Protein AF-A0A7W0H0R0-F1 (afdb_monomer)

Solvent-accessible surface area (backbone atoms only — not comparable to full-atom values): 3230 Å² total; per-residue (Å²): 135,53,76,59,57,56,50,20,54,50,21,39,53,50,9,57,59,30,49,73,83,42,88,49,67,70,44,35,54,52,11,52,50,26,38,52,50,16,52,55,42,43,50,52,64,60,66,31,65,89,62,64,69,70,79,72,88,128

Secondary structure (DSSP, 8-state):
--HHHHHHHHHHHHHHHHHTT---HHHHHHHHHHHHHHHHHHHHHHT-HHHHTT----

Nearest PDB structures (foldseek):
  3lqh-assembly1_A  TM=5.062E-01  e=8.101E+00  Homo sapiens

Structure (mmCIF, N/CA/C/O backbone):
data_AF-A0A7W0H0R0-F1
#
_entry.id   AF-A0A7W0H0R0-F1
#
loop_
_atom_site.group_PDB
_atom_site.id
_atom_site.type_symbol
_atom_site.label_atom_id
_atom_site.label_alt_id
_atom_site.label_comp_id
_atom_site.label_asym_id
_atom_site.label_entity_id
_atom_site.label_seq_id
_atom_site.pdbx_PDB_ins_code
_atom_site.Cartn_x
_atom_site.Cartn_y
_atom_site.Cartn_z
_atom_site.occupancy
_atom_site.B_iso_or_equiv
_atom_site.auth_seq_id
_atom_site.auth_comp_id
_atom_site.auth_asym_id
_atom_site.auth_atom_id
_atom_site.pdbx_PDB_model_num
ATOM 1 N N . MET A 1 1 ? 6.254 10.964 -14.142 1.00 60.84 1 MET A N 1
ATOM 2 C CA . MET A 1 1 ? 5.451 10.195 -13.176 1.00 60.84 1 MET A CA 1
ATOM 3 C C . MET A 1 1 ? 4.111 9.849 -13.809 1.00 60.84 1 MET A C 1
ATOM 5 O O . MET A 1 1 ? 3.330 10.751 -14.104 1.00 60.84 1 MET A O 1
ATOM 9 N N . SER A 1 2 ? 3.882 8.573 -14.101 1.00 81.50 2 SER A N 1
ATOM 10 C CA . SER A 1 2 ? 2.657 8.072 -14.733 1.00 81.50 2 SER A CA 1
ATOM 11 C C . SER A 1 2 ? 1.468 8.113 -13.763 1.00 81.50 2 SER A C 1
ATOM 13 O O . SER A 1 2 ? 1.635 8.091 -12.540 1.00 81.50 2 SER A O 1
ATOM 15 N N . ARG A 1 3 ? 0.239 8.144 -14.300 1.00 85.00 3 ARG A N 1
ATOM 16 C CA . ARG A 1 3 ? -0.990 8.008 -13.495 1.00 85.00 3 ARG A CA 1
ATOM 17 C C . ARG A 1 3 ? -0.974 6.719 -12.666 1.00 85.00 3 ARG A C 1
ATOM 19 O O . ARG A 1 3 ? -1.432 6.743 -11.527 1.00 85.00 3 ARG A O 1
ATOM 26 N N . LEU A 1 4 ? -0.405 5.641 -13.217 1.00 82.75 4 LEU A N 1
ATOM 27 C CA . LEU A 1 4 ? -0.273 4.354 -12.535 1.00 82.75 4 LEU A CA 1
ATOM 28 C C . LEU A 1 4 ? 0.687 4.449 -11.344 1.00 82.75 4 LEU A C 1
ATOM 30 O O . LEU A 1 4 ? 0.314 4.074 -10.243 1.00 82.75 4 LEU A O 1
ATOM 34 N N . GLU A 1 5 ? 1.870 5.045 -11.525 1.00 84.19 5 GLU A N 1
ATOM 35 C CA . GLU A 1 5 ? 2.846 5.244 -10.439 1.00 84.19 5 GLU A CA 1
ATOM 36 C C . GLU A 1 5 ? 2.256 6.047 -9.277 1.00 84.19 5 GLU A C 1
ATOM 38 O O . GLU A 1 5 ? 2.445 5.704 -8.110 1.00 84.19 5 GLU A O 1
ATOM 43 N N . ARG A 1 6 ? 1.494 7.103 -9.585 1.00 89.25 6 ARG A N 1
ATOM 44 C CA . ARG A 1 6 ? 0.846 7.923 -8.556 1.00 89.25 6 ARG A CA 1
ATOM 45 C C . ARG A 1 6 ? -0.227 7.140 -7.797 1.00 89.25 6 ARG A C 1
ATOM 47 O O . ARG A 1 6 ? -0.330 7.290 -6.582 1.00 89.25 6 ARG A O 1
ATOM 54 N N . ALA A 1 7 ? -0.998 6.305 -8.495 1.00 86.06 7 ALA A N 1
ATOM 55 C CA . ALA A 1 7 ? -1.984 5.420 -7.881 1.00 86.06 7 ALA A CA 1
ATOM 56 C C . ALA A 1 7 ? -1.320 4.344 -7.007 1.00 86.06 7 ALA A C 1
ATOM 58 O O . ALA A 1 7 ? -1.779 4.112 -5.891 1.00 86.06 7 ALA A O 1
ATOM 59 N N . THR A 1 8 ? -0.210 3.754 -7.463 1.00 87.06 8 THR A N 1
ATOM 60 C CA . THR A 1 8 ? 0.603 2.788 -6.711 1.00 87.06 8 THR A CA 1
ATOM 61 C C . THR A 1 8 ? 1.064 3.390 -5.383 1.00 87.06 8 THR A C 1
ATOM 63 O O . THR A 1 8 ? 0.771 2.846 -4.321 1.00 87.06 8 THR A O 1
ATOM 66 N N . ILE A 1 9 ? 1.696 4.567 -5.408 1.00 89.62 9 ILE A N 1
ATOM 67 C CA . ILE A 1 9 ? 2.172 5.229 -4.183 1.00 89.62 9 ILE A CA 1
ATOM 68 C C . ILE A 1 9 ? 1.012 5.587 -3.246 1.00 89.62 9 ILE A C 1
ATOM 70 O O . ILE A 1 9 ? 1.107 5.362 -2.041 1.00 89.62 9 ILE A O 1
ATOM 74 N N . ALA A 1 10 ? -0.103 6.094 -3.779 1.00 89.88 10 ALA A N 1
ATOM 75 C CA . ALA A 1 10 ? -1.282 6.399 -2.969 1.00 89.88 10 ALA A CA 1
ATOM 76 C C . ALA A 1 10 ? -1.857 5.145 -2.284 1.00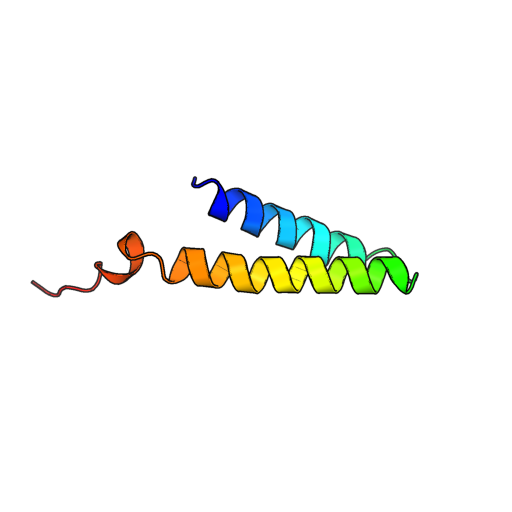 89.88 10 ALA A C 1
ATOM 78 O O . ALA A 1 10 ? -2.184 5.196 -1.100 1.00 89.88 10 ALA A O 1
ATOM 79 N N . CYS A 1 11 ? -1.929 4.014 -2.994 1.00 87.94 11 CYS A N 1
ATOM 80 C CA . CYS A 1 11 ? -2.392 2.739 -2.441 1.00 87.94 11 CYS A CA 1
ATOM 81 C C . CYS A 1 11 ? -1.481 2.233 -1.316 1.00 87.94 11 CYS A C 1
ATOM 83 O O . CYS A 1 11 ? -1.979 1.751 -0.300 1.00 87.94 11 CYS A O 1
ATOM 85 N N . PHE A 1 12 ? -0.162 2.401 -1.451 1.00 88.69 12 PHE A N 1
ATOM 86 C CA . PHE A 1 12 ? 0.790 2.042 -0.400 1.00 88.69 12 PHE A CA 1
ATOM 87 C C . PHE A 1 12 ? 0.595 2.887 0.861 1.00 88.69 12 PHE A C 1
ATOM 89 O O . PHE A 1 12 ? 0.446 2.341 1.953 1.00 88.69 12 PHE A O 1
ATOM 96 N N . ILE A 1 13 ? 0.547 4.214 0.707 1.00 93.06 13 ILE A N 1
ATOM 97 C CA . ILE A 1 13 ? 0.397 5.144 1.833 1.00 93.06 13 ILE A CA 1
ATOM 98 C C . ILE A 1 13 ? -0.936 4.906 2.548 1.00 93.06 13 ILE A C 1
ATOM 100 O O . ILE A 1 13 ? -0.965 4.826 3.774 1.00 93.06 13 ILE A O 1
ATOM 104 N N . LEU A 1 14 ? -2.032 4.753 1.799 1.00 89.12 14 LEU A N 1
ATOM 105 C CA . LEU A 1 14 ? -3.349 4.488 2.375 1.00 89.12 14 LEU A CA 1
ATOM 106 C C . LEU A 1 14 ? -3.409 3.117 3.052 1.00 89.12 14 LEU A C 1
ATOM 108 O O . LEU A 1 14 ? -3.921 3.020 4.160 1.00 89.12 14 LEU A O 1
ATOM 112 N N . GLY A 1 15 ? -2.868 2.073 2.424 1.00 85.62 15 GLY A N 1
ATOM 113 C CA . GLY A 1 15 ? -2.883 0.719 2.971 1.00 85.62 15 GLY A CA 1
ATOM 114 C C . GLY A 1 15 ? -2.072 0.588 4.260 1.00 85.62 15 GLY A C 1
ATOM 115 O O . GLY A 1 15 ? -2.597 0.147 5.283 1.00 85.62 15 GLY A O 1
ATOM 116 N N . ALA A 1 16 ? -0.814 1.035 4.241 1.00 87.62 16 ALA A N 1
ATOM 117 C CA . ALA A 1 16 ? 0.051 1.024 5.420 1.00 87.62 16 ALA A CA 1
ATOM 118 C C . ALA A 1 16 ? -0.475 1.965 6.519 1.00 87.62 16 ALA A C 1
ATOM 120 O O . ALA A 1 16 ? -0.493 1.606 7.697 1.00 87.62 16 ALA A O 1
ATOM 121 N N . GLY A 1 17 ? -0.962 3.146 6.127 1.00 86.62 17 GLY A N 1
ATOM 122 C CA . GLY A 1 17 ? -1.529 4.137 7.035 1.00 86.62 17 GLY A CA 1
ATOM 123 C C . GLY A 1 17 ? -2.840 3.703 7.693 1.00 86.62 17 GLY A C 1
ATOM 124 O O . GLY A 1 17 ? -3.094 4.107 8.820 1.00 86.62 17 GLY A O 1
ATOM 125 N N . LEU A 1 18 ? -3.663 2.870 7.047 1.00 86.50 18 LEU A N 1
ATOM 126 C CA . LEU A 1 18 ? -4.877 2.322 7.667 1.00 86.50 18 LEU A CA 1
ATOM 127 C C . LEU A 1 18 ? -4.579 1.193 8.658 1.00 86.50 18 LEU A C 1
ATOM 129 O O . LEU A 1 18 ? -5.307 1.043 9.634 1.00 86.50 18 LEU A O 1
ATOM 133 N N . LEU A 1 19 ? -3.537 0.397 8.416 1.00 81.50 19 LEU A N 1
ATOM 134 C CA . LEU A 1 19 ? -3.222 -0.766 9.250 1.00 81.50 19 LEU A CA 1
ATOM 135 C C . LEU A 1 19 ? -2.533 -0.405 10.571 1.00 81.50 19 LEU A C 1
ATOM 137 O O . LEU A 1 19 ? -2.675 -1.137 11.544 1.00 81.50 19 LEU A O 1
ATOM 141 N N . PHE A 1 20 ? -1.792 0.704 10.618 1.00 80.06 20 PHE A N 1
ATOM 142 C CA . PHE A 1 20 ? -0.997 1.068 11.796 1.00 80.06 20 PHE A CA 1
ATOM 143 C C . PHE A 1 20 ? -1.813 1.616 12.991 1.00 80.06 20 PHE A C 1
ATOM 145 O O . PHE A 1 20 ? -1.555 1.197 14.117 1.00 80.06 20 PHE A O 1
ATOM 152 N N . PRO A 1 21 ? -2.790 2.528 12.813 1.00 82.44 21 PRO A N 1
ATOM 153 C CA . PRO A 1 21 ? -3.473 3.179 13.930 1.00 82.44 21 PRO A CA 1
ATOM 154 C C . PRO A 1 21 ? -4.858 2.600 14.252 1.00 82.44 21 PRO A C 1
ATOM 156 O O . PRO A 1 21 ? -5.434 2.962 15.277 1.00 82.44 21 PRO A O 1
ATOM 159 N N . PHE A 1 22 ? -5.427 1.742 13.398 1.00 79.69 22 PHE A N 1
ATOM 160 C CA . PHE A 1 22 ? -6.823 1.318 13.515 1.00 79.69 22 PHE A CA 1
ATOM 161 C C . PHE A 1 22 ? -6.968 -0.190 13.731 1.00 79.69 22 PHE A C 1
ATOM 163 O O . PHE A 1 22 ? -6.566 -0.998 12.900 1.00 79.69 22 PHE A O 1
ATOM 170 N N . THR A 1 23 ? -7.659 -0.564 14.808 1.00 80.44 23 THR A N 1
ATOM 171 C CA . THR A 1 23 ? -7.959 -1.967 15.159 1.00 80.44 23 THR A CA 1
ATOM 172 C C . THR A 1 23 ? -9.329 -2.436 14.649 1.00 80.44 23 THR A C 1
ATOM 174 O O . THR A 1 23 ? -9.709 -3.589 14.835 1.00 80.44 23 THR A O 1
ATOM 177 N N . SER A 1 24 ? -10.107 -1.551 14.016 1.00 87.06 24 SER A N 1
ATOM 178 C CA . SER A 1 24 ? -11.416 -1.907 13.458 1.00 87.06 24 SER A CA 1
ATOM 179 C C . SER A 1 24 ? -11.257 -2.838 12.258 1.00 87.06 24 SER A C 1
ATOM 181 O O . SER A 1 24 ? -10.519 -2.534 11.318 1.00 87.06 24 SER A O 1
ATOM 183 N N . THR A 1 25 ? -12.002 -3.946 12.252 1.00 87.12 25 THR A N 1
ATOM 184 C CA . THR A 1 25 ? -11.956 -4.959 11.188 1.00 87.12 25 THR A CA 1
ATOM 185 C C . THR A 1 25 ? -12.207 -4.360 9.804 1.00 87.12 25 THR A C 1
ATOM 187 O O . THR A 1 25 ? -11.515 -4.711 8.853 1.00 87.12 25 THR A O 1
ATOM 190 N N . PHE A 1 26 ? -13.138 -3.408 9.682 1.00 88.19 26 PHE A N 1
ATOM 191 C CA . PHE A 1 26 ? -13.424 -2.738 8.407 1.00 88.19 26 PHE A CA 1
ATOM 192 C C . PHE A 1 26 ? -12.222 -1.946 7.877 1.00 88.19 26 PHE A C 1
ATOM 194 O O . PHE A 1 26 ? -11.923 -1.980 6.681 1.00 88.19 26 PHE A O 1
ATOM 201 N N . THR A 1 27 ? -11.503 -1.263 8.767 1.00 87.38 27 THR A N 1
ATOM 202 C CA . THR A 1 27 ? -10.319 -0.475 8.415 1.00 87.38 27 THR A CA 1
ATOM 203 C C . THR A 1 27 ? -9.157 -1.379 8.020 1.00 87.38 27 THR A C 1
ATOM 205 O O . THR A 1 27 ? -8.494 -1.124 7.019 1.00 87.38 27 THR A O 1
ATOM 208 N N . ILE A 1 28 ? -8.974 -2.490 8.734 1.00 88.75 28 ILE A N 1
ATOM 209 C CA . ILE A 1 28 ? -7.970 -3.508 8.407 1.00 88.75 28 ILE A CA 1
ATOM 210 C C . ILE A 1 28 ? -8.233 -4.093 7.016 1.00 88.75 28 ILE A C 1
ATOM 212 O O . ILE A 1 28 ? -7.331 -4.106 6.184 1.00 88.75 28 ILE A O 1
ATOM 216 N N . VAL A 1 29 ? -9.468 -4.514 6.721 1.00 92.81 29 VAL A N 1
ATOM 217 C CA . VAL A 1 29 ? -9.830 -5.068 5.403 1.00 92.81 29 VAL A CA 1
ATOM 218 C C . VAL A 1 29 ? -9.575 -4.051 4.291 1.00 92.81 29 VAL A C 1
ATOM 220 O O . VAL A 1 29 ? -8.979 -4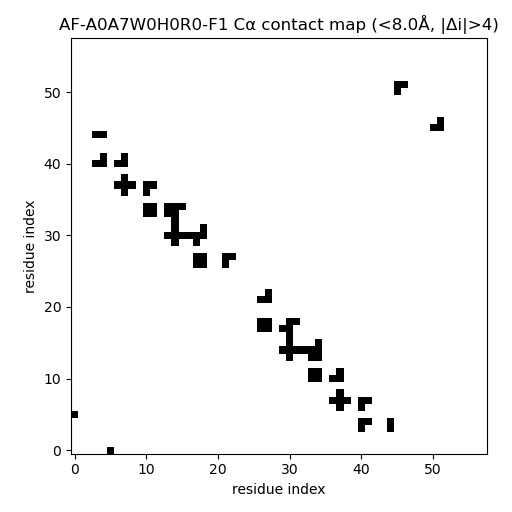.389 3.272 1.00 92.81 29 VAL A O 1
ATOM 223 N N . THR A 1 30 ? -9.961 -2.792 4.499 1.00 91.69 30 THR A N 1
ATOM 224 C CA . THR A 1 30 ? -9.739 -1.723 3.514 1.00 91.69 30 THR A CA 1
ATOM 225 C C . THR A 1 30 ? -8.246 -1.456 3.303 1.00 91.69 30 THR A C 1
ATOM 227 O O . THR A 1 30 ? -7.802 -1.308 2.165 1.00 91.69 30 THR A O 1
ATOM 230 N N . GLY A 1 31 ? -7.454 -1.460 4.378 1.00 89.44 31 GLY A N 1
ATOM 231 C CA . GLY A 1 31 ? -6.000 -1.319 4.317 1.00 89.44 31 GLY A CA 1
ATOM 232 C C . GLY A 1 31 ? -5.334 -2.466 3.556 1.00 89.44 31 GLY A C 1
ATOM 233 O O . GLY A 1 31 ? -4.512 -2.224 2.674 1.00 89.44 31 GLY A O 1
ATOM 234 N N . VAL A 1 32 ? -5.745 -3.710 3.816 1.00 92.62 32 VAL A N 1
ATOM 235 C CA . VAL A 1 32 ? -5.261 -4.895 3.089 1.00 92.62 32 VAL A CA 1
ATOM 236 C C . VAL A 1 32 ? -5.618 -4.819 1.603 1.00 92.62 32 VAL A C 1
ATOM 238 O O . VAL A 1 32 ? -4.758 -5.069 0.762 1.00 92.62 32 VAL A O 1
ATOM 241 N N . LEU A 1 33 ? -6.847 -4.428 1.253 1.00 94.00 33 LEU A N 1
ATOM 242 C CA . LEU A 1 33 ? -7.257 -4.257 -0.146 1.00 94.00 33 LEU A CA 1
ATOM 243 C C . LEU A 1 33 ? -6.447 -3.164 -0.853 1.00 94.00 33 LEU A C 1
ATOM 245 O O . LEU A 1 33 ? -6.036 -3.351 -1.997 1.00 94.00 33 LEU A O 1
ATOM 249 N N . ALA A 1 34 ? -6.167 -2.051 -0.171 1.00 91.75 34 ALA A N 1
ATOM 250 C CA . ALA A 1 34 ? -5.309 -0.997 -0.701 1.00 91.75 34 ALA A CA 1
ATOM 251 C C . ALA A 1 34 ? -3.868 -1.493 -0.921 1.00 91.75 34 ALA A C 1
ATOM 253 O O . ALA A 1 34 ? -3.279 -1.212 -1.963 1.00 91.75 34 ALA A O 1
ATOM 254 N N . LEU A 1 35 ? -3.315 -2.295 -0.004 1.00 92.19 35 LEU A N 1
ATOM 255 C CA . LEU A 1 35 ? -2.001 -2.916 -0.197 1.00 92.19 35 LEU A CA 1
ATOM 256 C C . LEU A 1 35 ? -1.989 -3.924 -1.354 1.00 92.19 35 LEU A C 1
ATOM 258 O O . LEU A 1 35 ? -1.033 -3.950 -2.125 1.00 92.19 35 LEU A O 1
ATOM 262 N N . LEU A 1 36 ? -3.048 -4.718 -1.533 1.00 93.12 36 LEU A N 1
ATOM 263 C CA . LEU A 1 36 ? -3.170 -5.614 -2.688 1.00 93.12 36 LEU A CA 1
ATOM 264 C C . LEU A 1 36 ? -3.215 -4.829 -4.004 1.00 93.12 36 LEU A C 1
ATOM 266 O O . LEU A 1 36 ? -2.512 -5.180 -4.951 1.00 93.12 36 LEU A O 1
ATOM 270 N N . ALA A 1 37 ? -3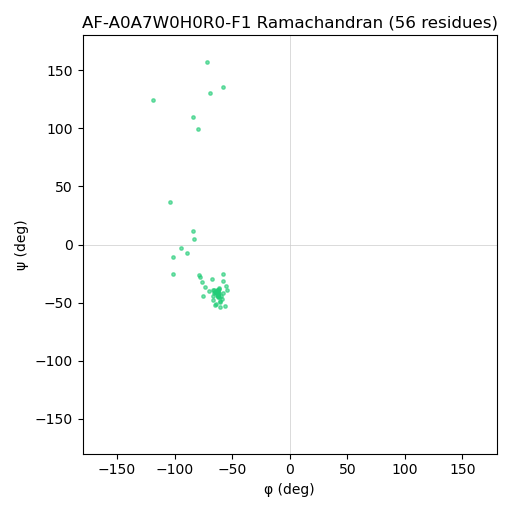.976 -3.733 -4.055 1.00 89.81 37 ALA A N 1
ATOM 271 C CA . ALA A 1 37 ? -4.003 -2.843 -5.212 1.00 89.81 37 ALA A CA 1
ATOM 272 C C . ALA A 1 37 ? -2.625 -2.215 -5.483 1.00 89.81 37 ALA A C 1
ATOM 274 O O . ALA A 1 37 ? -2.214 -2.123 -6.638 1.00 89.81 37 ALA A O 1
ATOM 275 N N . PHE A 1 38 ? -1.876 -1.850 -4.436 1.00 90.44 38 PHE A N 1
ATOM 276 C CA . PHE A 1 38 ? -0.484 -1.411 -4.561 1.00 90.44 38 PHE A CA 1
ATOM 277 C C . PHE A 1 38 ? 0.399 -2.479 -5.214 1.00 90.44 38 PHE A C 1
ATOM 279 O O . 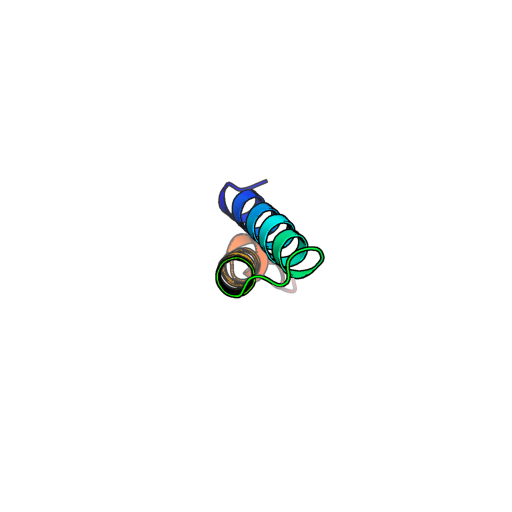PHE A 1 38 ? 1.129 -2.150 -6.145 1.00 90.44 38 PHE A O 1
ATOM 286 N N . VAL A 1 39 ? 0.314 -3.742 -4.780 1.00 91.88 39 VAL A N 1
ATOM 287 C CA . VAL A 1 39 ? 1.109 -4.836 -5.364 1.00 91.88 39 VAL A CA 1
ATOM 288 C C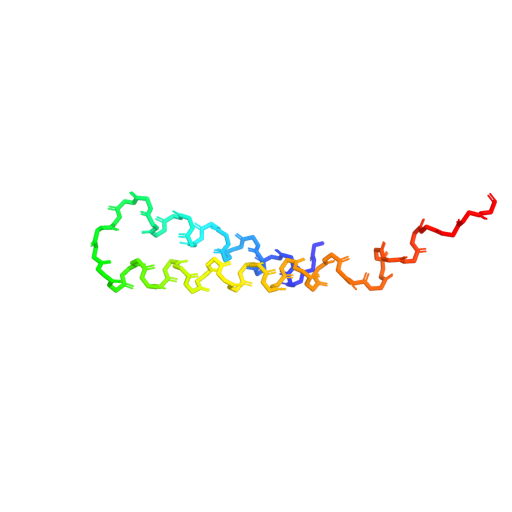 . VAL A 1 39 ? 0.784 -5.009 -6.845 1.00 91.88 39 VAL A C 1
ATOM 290 O O . VAL A 1 39 ? 1.696 -5.026 -7.667 1.00 91.88 39 VAL A O 1
ATOM 293 N N . VAL A 1 40 ? -0.500 -5.074 -7.205 1.00 92.19 40 VAL A N 1
ATOM 294 C CA . VAL A 1 40 ? -0.925 -5.238 -8.603 1.00 92.19 40 VAL A CA 1
ATOM 295 C C . VAL A 1 40 ? -0.438 -4.066 -9.457 1.00 92.19 40 VAL A C 1
ATOM 297 O O . VAL A 1 40 ? 0.264 -4.279 -10.445 1.00 92.19 40 VAL A O 1
ATOM 300 N N . CYS A 1 41 ? -0.735 -2.825 -9.062 1.00 87.94 41 CYS A N 1
ATOM 30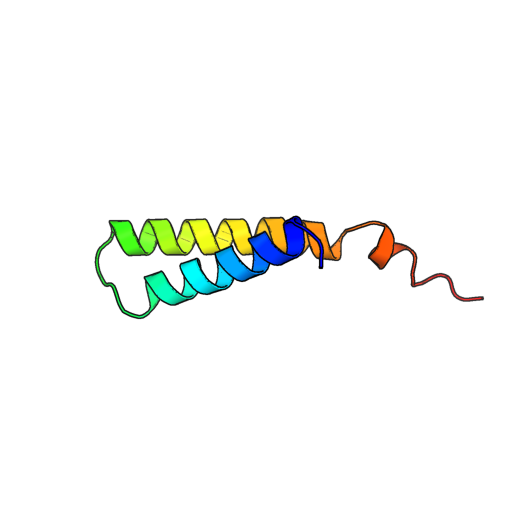1 C CA . CYS A 1 41 ? -0.303 -1.637 -9.799 1.00 87.94 41 CYS A CA 1
ATOM 302 C C . CYS A 1 41 ? 1.228 -1.521 -9.867 1.00 87.94 41 CYS A C 1
ATOM 304 O O . CYS A 1 41 ? 1.765 -1.129 -10.899 1.00 87.94 41 CYS A O 1
ATOM 306 N N . GLY A 1 42 ? 1.941 -1.888 -8.801 1.00 86.00 42 GLY A N 1
ATOM 307 C CA . GLY A 1 42 ? 3.402 -1.912 -8.755 1.00 86.00 42 GLY A CA 1
ATOM 308 C C . GLY A 1 42 ? 4.003 -2.915 -9.736 1.00 86.00 42 GLY A C 1
ATOM 309 O O . GLY A 1 42 ? 4.934 -2.566 -10.460 1.00 86.00 42 GLY A O 1
ATOM 310 N N . VAL A 1 43 ? 3.431 -4.119 -9.831 1.00 89.38 43 VAL A N 1
ATOM 311 C CA . VAL A 1 43 ? 3.835 -5.122 -10.827 1.00 89.38 43 VAL A CA 1
ATOM 312 C C . VAL A 1 43 ? 3.621 -4.597 -12.242 1.00 89.38 43 VAL A C 1
ATOM 314 O O . VAL A 1 43 ? 4.538 -4.693 -13.047 1.00 89.38 43 VAL A O 1
ATOM 317 N N . PHE A 1 44 ? 2.476 -3.977 -12.542 1.00 86.62 44 PHE A N 1
ATOM 318 C CA . PHE A 1 44 ? 2.245 -3.372 -13.861 1.00 86.62 44 PHE A CA 1
ATOM 319 C C . PHE A 1 44 ? 3.231 -2.245 -14.177 1.00 86.62 44 PHE A C 1
ATOM 321 O O . PHE A 1 44 ? 3.702 -2.168 -15.304 1.00 86.62 44 PHE A O 1
ATO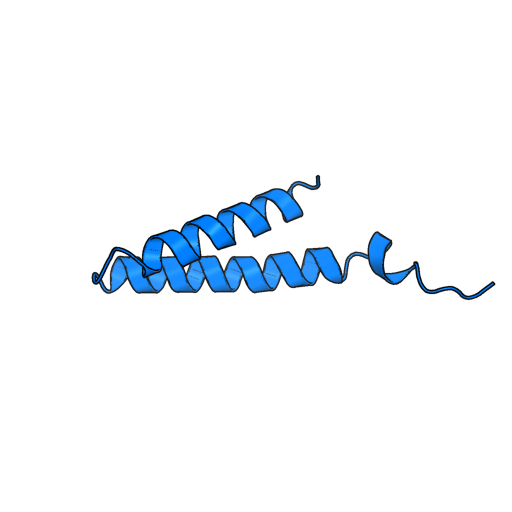M 328 N N . VAL A 1 45 ? 3.581 -1.403 -13.197 1.00 85.19 45 VAL A N 1
ATOM 329 C CA . VAL A 1 45 ? 4.615 -0.368 -13.371 1.00 85.19 45 VAL A CA 1
ATOM 330 C C . VAL A 1 45 ? 5.981 -0.989 -13.680 1.00 85.19 45 VAL A C 1
ATOM 332 O O . VAL A 1 45 ? 6.705 -0.472 -14.528 1.00 85.19 45 VAL A O 1
ATOM 335 N N . MET A 1 46 ? 6.358 -2.073 -12.994 1.00 81.06 46 MET A N 1
ATOM 336 C CA . MET A 1 46 ? 7.648 -2.736 -13.22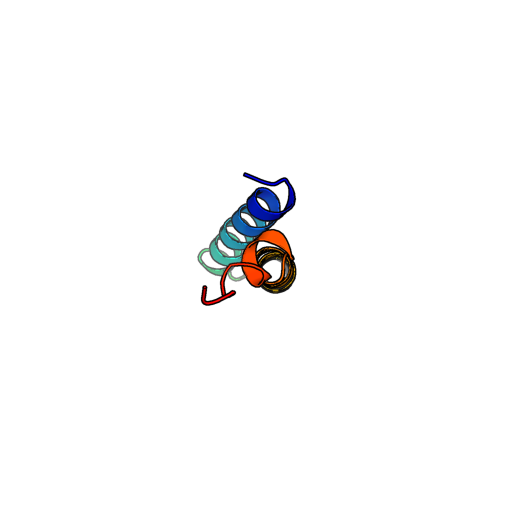2 1.00 81.06 46 MET A CA 1
ATOM 337 C C . MET A 1 46 ? 7.682 -3.522 -14.534 1.00 81.06 46 MET A C 1
ATOM 339 O O . MET A 1 46 ? 8.703 -3.518 -15.211 1.00 81.06 46 MET A O 1
ATOM 343 N N . ALA A 1 47 ? 6.570 -4.151 -14.908 1.00 83.25 47 ALA A N 1
ATOM 344 C CA . ALA A 1 47 ? 6.427 -4.920 -16.139 1.00 83.25 47 ALA A CA 1
ATOM 345 C C . ALA A 1 47 ? 6.106 -4.051 -17.369 1.00 83.25 47 ALA A C 1
ATOM 347 O O . ALA A 1 47 ? 5.850 -4.589 -18.446 1.00 83.25 47 ALA A O 1
ATOM 348 N N . SER A 1 48 ? 6.085 -2.720 -17.235 1.00 76.88 48 SER A N 1
ATOM 349 C CA . SER A 1 48 ? 5.916 -1.827 -18.379 1.00 76.88 48 SER A CA 1
ATOM 350 C C . SER A 1 48 ? 7.023 -2.079 -19.414 1.00 76.88 48 SER A C 1
ATOM 352 O O . SER A 1 48 ? 8.197 -2.165 -19.042 1.00 76.88 48 SER A O 1
ATOM 354 N N . PRO A 1 49 ? 6.691 -2.144 -20.717 1.00 65.69 49 PRO A N 1
ATOM 355 C CA . PRO A 1 49 ? 7.651 -2.448 -21.784 1.00 65.69 49 PRO A CA 1
ATOM 356 C C . PRO A 1 49 ? 8.824 -1.458 -21.824 1.00 65.69 49 PRO A C 1
ATOM 358 O O . PRO A 1 49 ? 9.952 -1.841 -22.108 1.00 65.69 49 PRO A O 1
ATOM 361 N N . GLU A 1 50 ? 8.569 -0.207 -21.436 1.00 68.00 50 GLU A N 1
ATOM 362 C CA . GLU A 1 50 ? 9.561 0.863 -21.272 1.00 68.00 50 GLU A CA 1
ATOM 363 C C . GLU A 1 50 ? 10.681 0.517 -20.272 1.00 68.00 50 GLU A C 1
ATOM 365 O O . GLU A 1 50 ? 11.767 1.080 -20.363 1.00 68.00 50 GLU A O 1
ATOM 370 N N . ARG A 1 51 ? 10.432 -0.384 -19.308 1.00 62.34 51 ARG A N 1
ATOM 371 C CA . ARG A 1 51 ? 11.441 -0.862 -18.346 1.00 62.34 51 ARG A CA 1
ATOM 372 C C . ARG A 1 51 ? 12.016 -2.230 -18.693 1.00 62.34 51 ARG A C 1
ATOM 374 O O . ARG A 1 51 ? 13.129 -2.515 -18.279 1.00 62.34 51 ARG A O 1
ATOM 381 N N . LEU A 1 52 ? 11.277 -3.054 -19.434 1.00 61.91 52 LEU A N 1
ATOM 382 C CA . LEU A 1 52 ? 11.725 -4.383 -19.864 1.00 61.91 52 LEU A CA 1
ATOM 383 C C . LEU A 1 52 ? 12.679 -4.337 -21.069 1.00 61.91 52 LEU A C 1
ATOM 385 O O . LEU A 1 52 ? 13.488 -5.240 -21.221 1.00 61.91 52 LEU A O 1
ATOM 389 N N . GLY A 1 53 ? 12.608 -3.303 -21.913 1.00 63.66 53 GLY A N 1
ATOM 390 C CA . GLY A 1 53 ? 13.477 -3.148 -23.091 1.00 63.66 53 GLY A CA 1
ATOM 391 C C . GLY A 1 53 ? 14.847 -2.513 -22.821 1.00 63.66 53 GLY A C 1
ATOM 392 O O . GLY A 1 53 ? 15.500 -2.083 -23.761 1.00 63.66 53 GLY A O 1
ATOM 393 N N . GLY A 1 54 ? 15.252 -2.365 -21.555 1.00 60.06 54 GLY A N 1
ATOM 394 C CA . GLY A 1 54 ? 16.523 -1.733 -21.174 1.00 60.06 54 GLY A CA 1
ATOM 395 C C . GLY A 1 54 ? 17.720 -2.684 -21.084 1.00 60.06 54 GLY A C 1
ATOM 396 O O . GLY A 1 54 ? 18.836 -2.209 -20.901 1.00 60.06 54 GLY A O 1
ATOM 397 N N . ASP A 1 55 ? 17.487 -3.993 -21.207 1.00 64.94 55 ASP A N 1
ATOM 398 C CA . ASP A 1 55 ? 18.504 -5.045 -21.086 1.00 64.94 55 ASP A CA 1
ATOM 399 C C . ASP A 1 55 ? 18.904 -5.621 -22.462 1.00 64.94 55 ASP A C 1
ATOM 401 O O . ASP A 1 55 ? 19.132 -6.823 -22.574 1.00 64.94 55 ASP A O 1
ATOM 405 N N . ASP A 1 56 ? 18.972 -4.799 -23.518 1.00 64.81 56 ASP A N 1
ATOM 406 C CA . ASP A 1 56 ? 19.650 -5.185 -24.766 1.00 64.81 56 ASP A CA 1
ATOM 407 C C . ASP A 1 56 ? 21.160 -4.895 -24.615 1.00 64.81 56 ASP A C 1
ATOM 409 O O . ASP A 1 56 ? 21.555 -3.727 -24.528 1.00 64.81 56 ASP A O 1
ATOM 413 N N . PRO A 1 57 ? 22.020 -5.929 -24.516 1.00 64.56 57 PRO A N 1
ATOM 414 C CA . PRO A 1 57 ? 23.462 -5.755 -24.505 1.00 64.56 57 PRO A CA 1
ATOM 415 C C . PRO A 1 57 ? 23.951 -5.552 -25.946 1.00 64.56 57 PRO A C 1
ATOM 417 O O . PRO A 1 57 ? 24.109 -6.526 -26.683 1.00 64.56 57 PRO A O 1
ATOM 420 N N . ASP A 1 58 ? 24.191 -4.297 -26.329 1.00 59.19 58 ASP A N 1
ATOM 421 C CA . ASP A 1 58 ? 25.078 -3.953 -27.453 1.00 59.19 58 ASP A CA 1
ATOM 422 C C . ASP A 1 58 ? 26.555 -3.980 -27.012 1.00 59.19 58 ASP A C 1
ATOM 424 O O . ASP A 1 58 ? 26.884 -3.377 -25.959 1.00 59.19 58 ASP A O 1
#

pLDDT: mean 82.71, std 10.16, range [59.19, 94.0]

Radius of gyration: 14.91 Å; Cα contacts (8 Å, |Δi|>4): 47; chains: 1; bounding box: 38×16×43 Å

Sequence (58 aa):
MSRLERATIACFILGAGLLFPFTSTFTIVTGVLALLAFVVCGVFVMASPERLGGDDPD

Foldseek 3Di:
DDPLVVLLVVLQCQLVVLCPPDPDPVSPVSSVVSVVSNVVSVVCVCPPVVNVP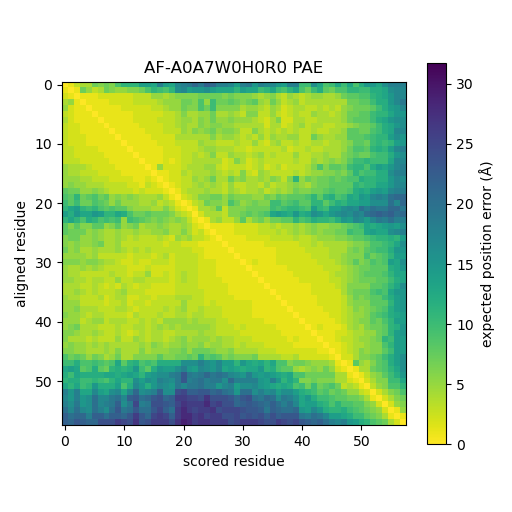PPDDD

Mean predicted aligned error: 7.08 Å